Protein AF-A0A1B8QDQ0-F1 (afdb_monomer_lite)

Sequence (184 aa):
MGVWVCVVVALFVLGSIMALMPSARARQLDALRMTARRIGLQPKLVACPDWLVQQLNKQPNPPTDKMVAQYGCLIEGARLPACDFLAVDGRWQLAAHWQAFAQTEPSMTNKFLLNNALNGASIDLPTNIAQHALGLSVQANFIALYWRENLDASPATLETRTNDLIQLKTDLQRYADLLHNGAI

Foldseek 3Di:
DVVVVVVVVVVVVVVVVVVPDPDLLVVVVVLLCVLLVVLQKHKDWDFADPLLQVVLVVDPDRDPDRIWIKIKHFAPPFFFAWFKWFCDPQATATGPVLLVVLVVDVDPQSVCSHVQPRHGDGNPADPQFSVFWTMWTDHTRMIMTIGHPPDDSDPVCSVVSSVSSNRVNVVSNVVRVSRRVSND

Organism: NCBI:txid34059

Radius of gyration: 21.54 Å; chains: 1; bounding box: 43×34×76 Å

Structure (mmCIF, N/CA/C/O backbone):
data_AF-A0A1B8QDQ0-F1
#
_entry.id   AF-A0A1B8QDQ0-F1
#
loop_
_atom_site.group_PDB
_atom_site.id
_atom_site.type_symbol
_atom_site.label_atom_id
_atom_site.label_alt_id
_atom_site.label_comp_id
_atom_site.label_asym_id
_atom_site.label_entity_id
_atom_site.label_seq_id
_atom_site.pdbx_PDB_ins_code
_atom_site.Cartn_x
_atom_site.Cartn_y
_atom_site.Cartn_z
_atom_site.occupancy
_atom_site.B_iso_or_equiv
_atom_site.auth_seq_id
_atom_site.auth_comp_id
_atom_site.auth_asym_id
_atom_site.auth_atom_id
_atom_site.pdbx_PDB_model_num
ATOM 1 N N . MET A 1 1 ? 21.055 12.280 -54.924 1.00 73.50 1 MET A N 1
ATOM 2 C CA . MET A 1 1 ? 19.751 12.783 -54.434 1.00 73.50 1 MET A CA 1
ATOM 3 C C . MET A 1 1 ? 18.942 11.727 -53.679 1.00 73.50 1 MET A C 1
ATOM 5 O O . MET A 1 1 ? 18.574 12.004 -52.549 1.00 73.50 1 MET A O 1
ATOM 9 N N . GLY A 1 2 ? 18.726 10.514 -54.211 1.00 86.00 2 GLY A N 1
ATOM 10 C CA . GLY A 1 2 ? 17.928 9.476 -53.522 1.00 86.00 2 GLY A CA 1
ATOM 11 C C . GLY A 1 2 ? 18.468 8.999 -52.161 1.00 86.00 2 GLY A C 1
ATOM 12 O O . GLY A 1 2 ? 17.689 8.764 -51.247 1.00 86.00 2 GLY A O 1
ATOM 13 N N . VAL A 1 3 ? 19.793 8.938 -51.982 1.00 91.00 3 VAL A N 1
ATOM 14 C CA . VAL A 1 3 ? 20.414 8.506 -50.710 1.00 91.00 3 VAL A CA 1
ATOM 15 C C . VAL A 1 3 ? 20.044 9.428 -49.540 1.00 91.00 3 VAL A C 1
ATOM 17 O O . VAL A 1 3 ? 19.748 8.947 -48.453 1.00 91.00 3 VAL A O 1
ATOM 20 N N . TRP A 1 4 ? 19.981 10.742 -49.770 1.00 92.44 4 TRP A N 1
ATOM 21 C CA . TRP A 1 4 ? 19.599 11.712 -48.738 1.00 92.44 4 TRP A CA 1
ATOM 22 C C . TRP A 1 4 ? 18.142 11.556 -48.302 1.00 92.44 4 TRP A C 1
ATOM 24 O O . TRP A 1 4 ? 17.850 11.637 -47.112 1.00 92.44 4 TRP A O 1
ATOM 34 N N . VAL A 1 5 ? 17.244 11.258 -49.245 1.00 90.62 5 VAL A N 1
ATOM 35 C CA . VAL A 1 5 ? 15.835 10.975 -48.939 1.00 90.62 5 VAL A CA 1
ATOM 36 C C . VAL A 1 5 ? 15.724 9.723 -48.065 1.00 90.62 5 VAL A C 1
ATOM 38 O O . VAL A 1 5 ? 15.036 9.753 -47.048 1.00 90.62 5 VAL A O 1
ATOM 41 N N . CYS A 1 6 ? 16.464 8.655 -48.388 1.00 92.62 6 CYS A N 1
ATOM 42 C CA . CYS A 1 6 ? 16.483 7.439 -47.569 1.00 92.62 6 CYS A CA 1
ATOM 43 C C . CYS A 1 6 ? 17.003 7.686 -46.144 1.00 92.62 6 C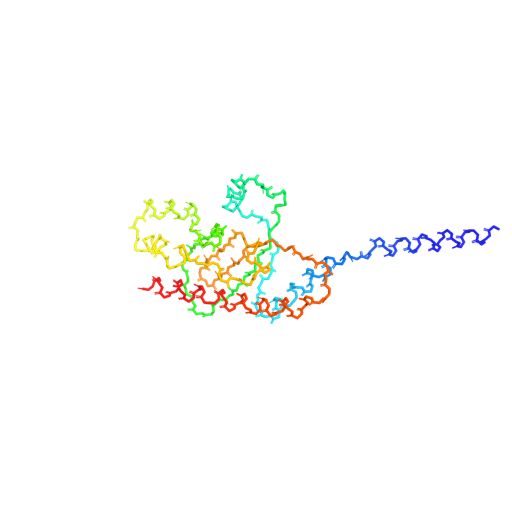YS A C 1
ATOM 45 O O . CYS A 1 6 ? 16.422 7.170 -45.192 1.00 92.62 6 CYS A O 1
ATOM 47 N N . VAL A 1 7 ? 18.060 8.490 -45.976 1.00 93.94 7 VAL A N 1
ATOM 48 C CA . VAL A 1 7 ? 18.620 8.817 -44.651 1.00 93.94 7 VAL A CA 1
ATOM 49 C C . VAL A 1 7 ? 17.620 9.602 -43.798 1.00 93.94 7 VAL A C 1
ATOM 51 O O . VAL A 1 7 ? 17.442 9.290 -42.621 1.00 93.94 7 VAL A O 1
ATOM 54 N N . VAL A 1 8 ? 16.923 10.579 -44.387 1.00 93.75 8 VAL A N 1
ATOM 55 C CA . VAL A 1 8 ? 15.907 11.375 -43.679 1.00 93.75 8 VAL A CA 1
ATOM 56 C C . VAL A 1 8 ? 14.731 10.505 -43.236 1.00 93.75 8 VAL A C 1
ATOM 58 O O . VAL A 1 8 ? 14.298 10.605 -42.090 1.00 93.75 8 VAL A O 1
ATOM 61 N N . VAL A 1 9 ? 14.247 9.607 -44.100 1.00 93.19 9 VAL A N 1
ATOM 62 C CA . VAL A 1 9 ? 13.162 8.678 -43.748 1.00 93.19 9 VAL A CA 1
ATOM 63 C C . VAL A 1 9 ? 13.602 7.710 -42.646 1.00 93.19 9 VAL A C 1
ATOM 65 O O . VAL A 1 9 ? 12.855 7.500 -41.693 1.00 93.19 9 VAL A O 1
ATOM 68 N N . ALA A 1 10 ? 14.820 7.167 -42.716 1.00 92.50 10 ALA A N 1
ATOM 69 C CA . ALA A 1 10 ? 15.343 6.271 -41.686 1.00 92.50 10 ALA A CA 1
ATOM 70 C C . ALA A 1 10 ? 15.456 6.962 -40.315 1.00 92.50 10 ALA A C 1
ATOM 72 O O . ALA A 1 10 ? 15.030 6.394 -39.310 1.00 92.50 10 ALA A O 1
ATOM 73 N N . LEU A 1 11 ? 15.959 8.203 -40.274 1.00 91.81 11 LEU A N 1
ATOM 74 C CA . LEU A 1 11 ? 16.018 9.009 -39.049 1.00 91.81 11 LEU A CA 1
ATOM 75 C C . LEU A 1 11 ? 14.625 9.340 -38.505 1.00 91.81 11 LEU A C 1
ATOM 77 O O . LEU A 1 11 ? 14.411 9.271 -37.297 1.00 91.81 11 LEU A O 1
ATOM 81 N N . PHE A 1 12 ? 13.670 9.654 -39.382 1.00 92.19 12 PHE A N 1
ATOM 82 C CA . PHE A 1 12 ? 12.295 9.943 -38.982 1.00 92.19 12 PHE A CA 1
ATOM 83 C C . PHE A 1 12 ? 11.605 8.716 -38.369 1.00 92.19 12 PHE A C 1
ATOM 85 O O . PHE A 1 12 ? 10.955 8.824 -37.327 1.00 92.19 12 PHE A O 1
ATOM 92 N N . VAL A 1 13 ? 11.788 7.533 -38.966 1.00 90.62 13 VAL A N 1
ATOM 93 C CA . VAL A 1 13 ? 11.237 6.273 -38.446 1.00 90.62 13 VAL A CA 1
ATOM 94 C C . VAL A 1 13 ? 11.891 5.896 -3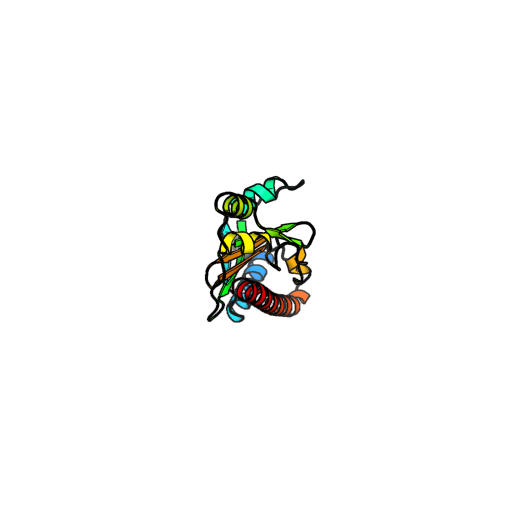7.115 1.00 90.62 13 VAL A C 1
ATOM 96 O O . VAL A 1 13 ? 11.177 5.579 -36.165 1.00 90.62 13 VAL A O 1
ATOM 99 N N . LEU A 1 14 ? 13.221 5.997 -36.996 1.00 87.50 14 LEU A N 1
ATOM 100 C CA . LEU A 1 14 ? 13.915 5.740 -35.726 1.00 87.50 14 LEU A CA 1
ATOM 101 C C . LEU A 1 14 ? 13.472 6.708 -34.620 1.00 87.50 14 LEU A C 1
ATOM 103 O O . LEU A 1 14 ? 13.198 6.275 -33.501 1.00 87.50 14 LEU A O 1
ATOM 107 N N . GLY A 1 15 ? 13.357 8.001 -34.937 1.00 85.38 15 GLY A N 1
ATOM 108 C CA . GLY A 1 15 ? 12.880 9.017 -33.998 1.00 85.38 15 GLY A CA 1
ATOM 109 C C . GLY A 1 15 ? 11.444 8.757 -33.539 1.00 85.38 15 GLY A C 1
ATOM 110 O O . GLY A 1 15 ? 11.148 8.846 -32.348 1.00 85.38 15 GLY A O 1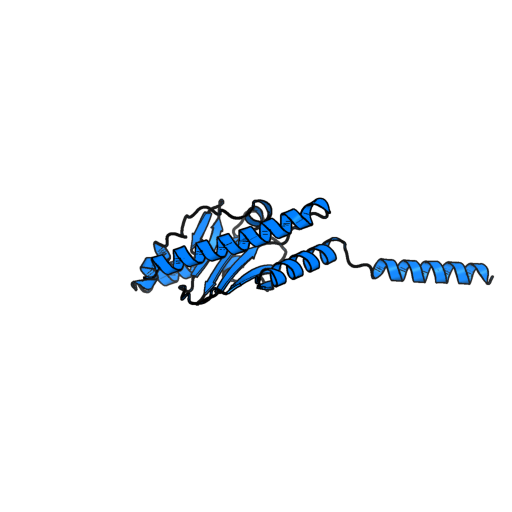
ATOM 111 N N . SER A 1 16 ? 10.574 8.342 -34.463 1.00 84.56 16 SER A N 1
ATOM 112 C CA . SER A 1 16 ? 9.180 7.999 -34.159 1.00 84.56 16 SER A CA 1
ATOM 113 C C . SER A 1 16 ? 9.072 6.775 -33.244 1.00 84.56 16 SER A C 1
ATOM 115 O O . SER A 1 16 ? 8.275 6.774 -32.310 1.00 84.56 16 SER A O 1
ATOM 117 N N . ILE A 1 17 ? 9.905 5.749 -33.456 1.00 83.62 17 ILE A N 1
ATOM 118 C CA . ILE A 1 17 ? 9.933 4.547 -32.605 1.00 83.62 17 ILE A CA 1
ATOM 119 C C . ILE A 1 17 ? 10.446 4.878 -31.196 1.00 83.62 17 ILE A C 1
ATOM 121 O O . ILE A 1 17 ? 9.878 4.396 -30.215 1.00 83.62 17 ILE A O 1
ATOM 125 N N . MET A 1 18 ? 11.478 5.720 -31.066 1.00 80.19 18 MET A N 1
ATOM 126 C CA . MET A 1 18 ? 11.975 6.143 -29.749 1.00 80.19 18 MET A CA 1
ATOM 127 C C . MET A 1 18 ? 10.950 6.973 -28.970 1.00 80.19 18 MET A C 1
ATOM 129 O O . MET A 1 18 ? 10.823 6.785 -27.762 1.00 80.19 18 MET A O 1
ATOM 133 N N . ALA A 1 19 ? 10.178 7.830 -29.643 1.00 74.50 19 ALA A N 1
ATOM 134 C CA . ALA A 1 19 ? 9.113 8.607 -29.006 1.00 74.50 19 ALA A CA 1
ATOM 135 C C . ALA A 1 19 ? 7.969 7.732 -28.458 1.00 74.50 19 ALA A C 1
ATOM 137 O O . ALA A 1 19 ? 7.296 8.112 -27.503 1.00 74.50 19 ALA A O 1
ATOM 138 N N . LEU A 1 20 ? 7.763 6.549 -29.040 1.00 73.81 20 LEU A N 1
ATOM 139 C CA . LEU A 1 20 ? 6.744 5.589 -28.614 1.00 73.81 20 LEU A CA 1
ATOM 140 C C . LEU A 1 20 ? 7.203 4.691 -27.460 1.00 73.81 20 LEU A C 1
ATOM 142 O O . LEU A 1 20 ? 6.375 3.979 -26.889 1.00 73.81 20 LEU A O 1
ATOM 146 N N . MET A 1 21 ? 8.498 4.668 -27.120 1.00 71.25 21 MET A N 1
ATOM 147 C CA . MET A 1 21 ? 8.995 3.758 -26.095 1.00 71.25 21 MET A CA 1
ATOM 148 C C . MET A 1 21 ? 8.479 4.211 -24.721 1.00 71.25 21 MET A C 1
ATOM 150 O O . MET A 1 21 ? 8.843 5.293 -24.256 1.00 71.25 21 MET A O 1
ATOM 154 N N . PRO A 1 22 ? 7.636 3.410 -24.039 1.00 66.44 22 PRO A N 1
ATOM 155 C CA . PRO A 1 22 ? 7.139 3.790 -22.729 1.00 66.44 22 PRO A CA 1
ATOM 156 C C . PRO A 1 22 ? 8.318 3.894 -21.765 1.00 66.44 22 PRO A C 1
ATOM 158 O O . PRO A 1 22 ? 9.232 3.060 -21.785 1.00 66.44 22 PRO A O 1
ATOM 161 N N . SER A 1 23 ? 8.292 4.930 -20.928 1.00 74.69 23 SER A N 1
ATOM 162 C CA . SER A 1 23 ? 9.351 5.190 -19.959 1.00 74.69 23 SER A CA 1
ATOM 163 C C . SER A 1 23 ? 9.599 3.956 -19.084 1.00 74.69 23 SER A C 1
ATOM 165 O O . SER A 1 23 ? 8.676 3.205 -18.750 1.00 74.69 23 SER A O 1
ATOM 167 N N . ALA A 1 24 ? 10.855 3.736 -18.685 1.00 71.81 24 ALA A N 1
ATOM 168 C CA . ALA A 1 24 ? 11.218 2.606 -17.827 1.00 71.81 24 ALA A CA 1
ATOM 169 C C . ALA A 1 24 ? 10.369 2.568 -16.539 1.00 71.81 24 ALA A C 1
ATOM 171 O O . ALA A 1 24 ? 9.961 1.496 -16.095 1.00 71.81 24 ALA A O 1
ATOM 172 N N . ARG A 1 25 ? 10.018 3.744 -16.000 1.00 72.81 25 ARG A N 1
ATOM 173 C CA . ARG A 1 25 ? 9.126 3.901 -14.844 1.00 72.81 25 ARG A CA 1
ATOM 174 C C . ARG A 1 25 ? 7.711 3.387 -15.113 1.00 72.81 25 ARG A C 1
ATOM 176 O O . ARG A 1 25 ? 7.174 2.672 -14.275 1.00 72.81 25 ARG A O 1
ATOM 183 N N . ALA A 1 26 ? 7.117 3.711 -16.265 1.00 75.88 26 ALA A N 1
ATOM 184 C CA . ALA A 1 26 ? 5.773 3.247 -16.615 1.00 75.88 26 ALA A CA 1
ATOM 185 C C . ALA A 1 26 ? 5.713 1.714 -16.696 1.00 75.88 26 ALA A C 1
ATOM 187 O O . ALA A 1 26 ? 4.843 1.099 -16.089 1.00 75.88 26 ALA A O 1
ATOM 188 N N . ARG A 1 27 ? 6.714 1.085 -17.329 1.00 79.56 27 ARG A N 1
ATOM 189 C CA . ARG A 1 27 ? 6.818 -0.384 -17.379 1.00 79.56 27 ARG A CA 1
ATOM 190 C C . ARG A 1 27 ? 6.931 -1.016 -15.990 1.00 79.56 27 ARG A C 1
ATOM 192 O O . ARG A 1 27 ? 6.348 -2.068 -15.748 1.00 79.56 27 ARG A O 1
ATOM 199 N N . GLN A 1 28 ? 7.681 -0.392 -15.082 1.00 77.31 28 GLN A N 1
ATOM 200 C CA . GLN A 1 28 ? 7.841 -0.893 -13.715 1.00 77.31 28 GLN A CA 1
ATOM 201 C C . GLN A 1 28 ? 6.575 -0.727 -12.870 1.00 77.31 28 GLN A C 1
ATOM 203 O O . GLN A 1 28 ? 6.251 -1.631 -12.103 1.00 77.31 28 GLN A O 1
ATOM 208 N N . LEU A 1 29 ? 5.850 0.385 -13.026 1.00 79.25 29 LEU A N 1
ATOM 209 C CA . LEU A 1 29 ? 4.540 0.592 -12.400 1.00 79.25 29 LEU A CA 1
ATOM 210 C C . LEU A 1 29 ? 3.541 -0.465 -12.864 1.00 79.25 29 LEU A C 1
ATOM 212 O O . LEU A 1 29 ? 2.860 -1.080 -12.047 1.00 79.25 29 LEU A O 1
ATOM 216 N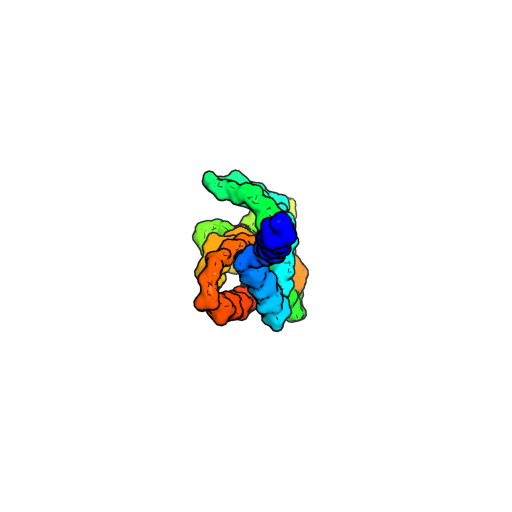 N . ASP A 1 30 ? 3.484 -0.709 -14.171 1.00 82.25 30 ASP A N 1
ATOM 217 C CA . ASP A 1 30 ? 2.590 -1.717 -14.731 1.00 82.25 30 ASP A CA 1
ATOM 218 C C . ASP A 1 30 ? 2.947 -3.116 -14.227 1.00 82.25 30 ASP A C 1
ATOM 220 O O . ASP A 1 30 ? 2.057 -3.865 -13.824 1.00 82.25 30 ASP A O 1
ATOM 224 N N . ALA A 1 31 ? 4.240 -3.449 -14.151 1.00 82.25 31 ALA A N 1
ATOM 225 C CA . ALA A 1 31 ? 4.695 -4.702 -13.559 1.00 82.25 31 ALA A CA 1
ATOM 226 C C . ALA A 1 31 ? 4.258 -4.824 -12.090 1.00 82.25 31 ALA A C 1
ATOM 228 O O . ALA A 1 31 ? 3.614 -5.808 -11.744 1.00 82.25 31 ALA A O 1
ATOM 229 N N . LEU A 1 32 ? 4.520 -3.811 -11.253 1.00 82.06 32 LEU A N 1
ATOM 230 C CA . LEU A 1 32 ? 4.138 -3.785 -9.834 1.00 82.06 32 LEU A CA 1
ATOM 231 C C . LEU A 1 32 ? 2.632 -4.018 -9.647 1.00 82.06 32 LEU A C 1
ATOM 233 O O . LEU A 1 32 ? 2.218 -4.865 -8.855 1.00 82.06 32 LEU A O 1
ATOM 237 N N . ARG A 1 33 ? 1.807 -3.308 -10.422 1.00 85.56 33 ARG A N 1
ATOM 238 C CA . ARG A 1 33 ? 0.344 -3.419 -10.368 1.00 85.56 33 ARG A CA 1
ATOM 239 C C . ARG A 1 33 ? -0.136 -4.791 -10.836 1.00 85.56 33 ARG A C 1
ATOM 241 O O . ARG A 1 33 ? -1.068 -5.347 -10.259 1.00 85.56 33 ARG A O 1
ATOM 248 N N . MET A 1 34 ? 0.502 -5.371 -11.850 1.00 86.38 34 MET A N 1
ATOM 249 C CA . MET A 1 34 ? 0.199 -6.733 -12.294 1.00 86.38 34 MET A CA 1
ATOM 250 C C . MET A 1 34 ? 0.566 -7.771 -11.228 1.00 86.38 34 MET A C 1
ATOM 252 O O . MET A 1 34 ? -0.221 -8.686 -10.984 1.00 86.38 34 MET A O 1
ATOM 256 N N . THR A 1 35 ? 1.705 -7.617 -10.549 1.00 84.56 35 THR A N 1
ATOM 257 C CA . THR A 1 35 ? 2.102 -8.499 -9.443 1.00 84.56 35 THR A CA 1
ATOM 258 C C . THR A 1 35 ? 1.146 -8.369 -8.260 1.00 84.56 35 THR A C 1
ATOM 260 O O . THR A 1 35 ? 0.682 -9.378 -7.737 1.00 84.56 35 THR A O 1
ATOM 263 N N . ALA A 1 36 ? 0.761 -7.144 -7.895 1.00 85.69 36 ALA A N 1
ATOM 264 C CA . ALA A 1 36 ? -0.209 -6.890 -6.833 1.00 85.69 36 ALA A CA 1
ATOM 265 C C . ALA A 1 36 ? -1.559 -7.571 -7.120 1.00 85.69 36 ALA A C 1
ATOM 267 O O . ALA A 1 36 ? -2.086 -8.274 -6.258 1.00 85.69 36 ALA A O 1
ATOM 268 N N . ARG A 1 37 ? -2.061 -7.475 -8.362 1.00 87.38 37 ARG A N 1
ATOM 269 C CA . ARG A 1 37 ? -3.278 -8.187 -8.796 1.00 87.38 37 ARG A CA 1
ATOM 270 C C . ARG A 1 37 ? -3.157 -9.701 -8.659 1.00 87.38 37 ARG A C 1
ATOM 272 O O . ARG A 1 37 ? -4.105 -10.337 -8.212 1.00 87.38 37 ARG A O 1
ATOM 279 N N . ARG A 1 38 ? -2.000 -10.280 -8.998 1.00 86.44 38 ARG A N 1
ATOM 280 C CA . ARG A 1 38 ? -1.750 -11.727 -8.839 1.00 86.44 38 ARG A CA 1
ATOM 281 C C . ARG A 1 38 ? -1.780 -12.174 -7.377 1.00 86.44 38 ARG A C 1
ATOM 283 O O . ARG A 1 38 ? -2.195 -13.290 -7.101 1.00 86.44 38 ARG A O 1
ATOM 290 N N . ILE A 1 39 ? -1.372 -11.305 -6.454 1.00 85.31 39 ILE A N 1
ATOM 291 C CA . ILE A 1 39 ? -1.361 -11.570 -5.006 1.00 85.31 39 ILE A CA 1
ATOM 292 C C . ILE A 1 39 ? -2.759 -11.350 -4.378 1.00 85.31 39 ILE A C 1
ATOM 294 O O . ILE A 1 39 ? -3.002 -11.720 -3.226 1.00 85.31 39 ILE A O 1
ATOM 298 N N . GLY A 1 40 ? -3.716 -10.802 -5.136 1.00 83.12 40 GLY A N 1
ATOM 299 C CA . GLY A 1 40 ? -5.078 -10.503 -4.681 1.00 83.12 40 GLY A CA 1
ATOM 300 C C . GLY A 1 40 ? -5.247 -9.094 -4.104 1.00 83.12 40 GLY A C 1
ATOM 301 O O . GLY A 1 40 ? -6.287 -8.794 -3.525 1.00 83.12 40 GLY A O 1
ATOM 302 N N . LEU A 1 41 ? -4.245 -8.226 -4.270 1.00 88.44 41 LEU A N 1
ATOM 303 C CA . LEU A 1 41 ? -4.378 -6.796 -4.011 1.00 88.44 41 LEU A CA 1
ATOM 304 C C . LEU A 1 41 ? -5.041 -6.117 -5.217 1.00 88.44 41 LEU A C 1
ATOM 306 O O . LEU A 1 41 ? -4.822 -6.491 -6.369 1.00 88.44 41 LEU A O 1
ATOM 310 N N . GLN A 1 42 ? -5.830 -5.082 -4.960 1.00 89.12 42 GLN A N 1
ATOM 311 C CA . GLN A 1 42 ? -6.516 -4.282 -5.969 1.00 89.12 42 GLN A CA 1
ATOM 312 C C . GLN A 1 42 ? -5.816 -2.923 -6.104 1.00 89.12 42 GLN A C 1
ATOM 314 O O . GLN A 1 42 ? -6.192 -1.976 -5.410 1.00 89.12 42 GLN A O 1
ATOM 319 N N . PRO A 1 43 ? -4.781 -2.807 -6.960 1.00 87.69 43 PRO A N 1
ATOM 320 C CA . PRO A 1 43 ? -4.124 -1.536 -7.209 1.00 87.69 43 PRO A CA 1
ATOM 321 C C . PRO A 1 43 ? -4.994 -0.651 -8.106 1.00 87.69 43 PRO A C 1
ATOM 323 O O . PRO A 1 43 ? -5.389 -1.047 -9.211 1.00 87.69 43 PRO A O 1
ATOM 326 N N . LYS A 1 44 ? -5.247 0.573 -7.655 1.00 86.81 44 LYS A N 1
ATOM 327 C CA . LYS A 1 44 ? -5.981 1.605 -8.383 1.00 86.81 44 LYS A CA 1
ATOM 328 C C . LYS A 1 44 ? -5.270 2.940 -8.220 1.00 86.81 44 LYS A C 1
ATOM 330 O O . LYS A 1 44 ? -4.916 3.324 -7.116 1.00 86.81 44 LYS A O 1
ATOM 335 N N . LEU A 1 45 ? -5.068 3.664 -9.314 1.00 85.81 45 LEU A N 1
ATOM 336 C CA . LEU A 1 45 ? -4.603 5.045 -9.239 1.00 85.81 45 LEU A CA 1
ATOM 337 C C . LEU A 1 45 ? -5.835 5.942 -9.119 1.00 85.81 45 LEU A C 1
ATOM 339 O O . LEU A 1 45 ? -6.687 5.937 -10.009 1.00 85.81 45 LEU A O 1
ATOM 343 N N . VAL A 1 46 ? -5.959 6.658 -8.006 1.00 85.81 46 VAL A N 1
ATOM 344 C CA . VAL A 1 46 ? -7.118 7.504 -7.707 1.00 85.81 46 VAL A CA 1
ATOM 345 C C . VAL A 1 46 ? -6.685 8.936 -7.441 1.00 85.81 46 VAL A C 1
ATOM 347 O O . VAL A 1 46 ? -5.539 9.203 -7.074 1.00 85.81 46 VAL A O 1
ATOM 350 N N . ALA A 1 47 ? -7.611 9.872 -7.642 1.00 85.00 47 ALA A N 1
ATOM 351 C CA . ALA A 1 47 ? -7.431 11.219 -7.126 1.00 85.00 47 ALA A CA 1
ATOM 352 C C . ALA A 1 47 ? -7.312 11.148 -5.598 1.00 85.00 47 ALA A C 1
ATOM 354 O O . ALA A 1 47 ? -8.013 10.366 -4.952 1.00 85.00 47 ALA A O 1
ATOM 355 N N . CYS A 1 48 ? -6.404 11.944 -5.043 1.00 83.00 48 CYS A N 1
ATOM 356 C CA . CYS A 1 48 ? -6.208 12.046 -3.610 1.00 83.00 48 CYS A CA 1
ATOM 357 C C . CYS A 1 48 ? -7.543 12.425 -2.942 1.00 83.00 48 CYS A C 1
ATOM 359 O O . CYS A 1 48 ? -8.117 13.451 -3.315 1.00 83.00 48 CYS A O 1
ATOM 361 N N . PRO A 1 49 ? -8.066 11.609 -2.011 1.00 82.81 49 PRO A N 1
ATOM 362 C CA . PRO A 1 49 ? -9.350 11.888 -1.386 1.00 82.81 49 PRO A CA 1
ATOM 363 C C . PRO A 1 49 ? -9.265 13.149 -0.517 1.00 82.81 49 PRO A C 1
ATOM 365 O O . PRO A 1 49 ? -8.230 13.422 0.094 1.00 82.81 49 PRO A O 1
ATOM 368 N N . ASP A 1 50 ? -10.363 13.902 -0.423 1.00 81.62 50 ASP A N 1
ATOM 369 C CA . ASP A 1 50 ? -10.380 15.232 0.209 1.00 81.62 50 ASP A CA 1
ATOM 370 C C . ASP A 1 50 ? -9.874 15.226 1.662 1.00 81.62 50 ASP A C 1
ATOM 372 O O . ASP A 1 50 ? -9.159 16.140 2.082 1.00 81.62 50 ASP A O 1
ATOM 376 N N . TRP A 1 51 ? -10.174 14.167 2.422 1.00 81.56 51 TRP A N 1
ATOM 377 C CA . TRP A 1 51 ? -9.713 14.011 3.807 1.00 81.56 51 TRP A CA 1
ATOM 378 C C . TRP A 1 51 ? -8.189 13.872 3.928 1.00 81.56 51 TRP A C 1
ATOM 380 O O . TRP A 1 51 ? -7.617 14.258 4.948 1.00 81.56 51 TRP A O 1
ATOM 390 N N . LEU A 1 52 ? -7.533 13.348 2.890 1.00 83.38 52 LEU A N 1
ATOM 391 C CA . LEU A 1 52 ? -6.088 13.157 2.829 1.00 83.38 52 LEU A CA 1
ATOM 392 C C . LEU A 1 52 ? -5.402 14.406 2.253 1.00 83.38 52 LEU A C 1
ATOM 394 O O . LEU A 1 52 ? -4.365 14.824 2.767 1.00 83.38 52 LEU A O 1
ATOM 398 N N . VAL A 1 53 ? -6.027 15.080 1.278 1.00 81.12 53 VAL A N 1
ATOM 399 C CA . VAL A 1 53 ? -5.565 16.371 0.725 1.00 81.12 53 VAL A CA 1
ATOM 400 C C . VAL A 1 53 ? -5.413 17.427 1.818 1.00 81.12 53 VAL A C 1
ATOM 402 O O . VAL A 1 53 ? -4.389 18.105 1.888 1.00 81.12 53 VAL A O 1
ATOM 405 N N . GLN A 1 54 ? -6.404 17.557 2.704 1.00 74.06 54 GLN A N 1
ATOM 406 C CA . GLN A 1 54 ? -6.360 18.543 3.790 1.00 74.06 54 GLN A CA 1
ATOM 407 C C . GLN A 1 54 ? -5.184 18.331 4.750 1.00 74.06 54 GLN A C 1
ATOM 409 O O . GLN A 1 54 ? -4.720 19.290 5.362 1.00 74.06 54 GLN A O 1
ATOM 414 N N . GLN A 1 55 ? -4.710 17.095 4.897 1.00 71.88 55 GLN A N 1
ATOM 415 C CA . GLN A 1 55 ? -3.609 16.746 5.795 1.00 71.88 55 GLN A CA 1
ATOM 416 C C . GLN A 1 55 ? -2.259 16.868 5.093 1.00 71.88 55 GLN A C 1
ATOM 418 O O . GLN A 1 55 ? -1.332 17.446 5.651 1.00 71.88 55 GLN A O 1
ATOM 423 N N . LEU A 1 56 ? -2.177 16.435 3.834 1.00 74.00 56 LEU A N 1
ATOM 424 C CA . LEU A 1 56 ? -1.017 16.672 2.973 1.00 74.00 56 LEU A CA 1
ATOM 425 C C . LEU A 1 56 ? -0.696 18.164 2.832 1.00 74.00 56 LEU A C 1
ATOM 427 O O . LEU A 1 56 ? 0.465 18.551 2.887 1.00 74.00 56 LEU A O 1
ATOM 431 N N . ASN A 1 57 ? -1.717 19.014 2.710 1.00 74.81 57 ASN A N 1
ATOM 432 C CA . ASN A 1 57 ? -1.536 20.464 2.618 1.00 74.81 57 ASN A CA 1
ATOM 433 C C . ASN A 1 57 ? -0.996 21.099 3.910 1.00 74.81 57 ASN A C 1
ATOM 435 O O . ASN A 1 57 ? -0.479 22.211 3.863 1.00 74.81 57 ASN A O 1
ATOM 439 N N . LYS A 1 58 ? -1.122 20.420 5.058 1.00 69.25 58 LYS A N 1
ATOM 440 C CA . LYS A 1 58 ? -0.551 20.870 6.338 1.00 69.25 58 LYS A CA 1
ATOM 441 C C . LYS A 1 58 ? 0.911 20.458 6.505 1.00 69.25 58 LYS A C 1
ATOM 443 O O . LYS A 1 58 ? 1.569 20.953 7.416 1.00 69.25 58 LYS A O 1
ATOM 448 N N . GLN A 1 59 ? 1.419 19.552 5.667 1.00 66.12 59 GLN A N 1
ATOM 449 C CA . GLN A 1 59 ? 2.821 19.160 5.711 1.00 66.12 59 GLN A CA 1
ATOM 450 C C . GLN A 1 59 ? 3.713 20.290 5.172 1.00 66.12 59 GLN A C 1
ATOM 452 O O . GLN A 1 59 ? 3.311 21.010 4.257 1.00 66.12 59 GLN A O 1
ATOM 457 N N . PRO A 1 60 ? 4.945 20.438 5.695 1.00 54.41 60 PRO A N 1
ATOM 458 C CA . PRO A 1 60 ? 5.858 21.519 5.313 1.00 54.41 60 PRO A CA 1
ATOM 459 C C . PRO A 1 60 ? 6.268 21.501 3.832 1.00 54.41 60 PRO A C 1
ATOM 461 O O . PRO A 1 60 ? 6.743 22.511 3.322 1.00 54.41 60 PRO A O 1
ATOM 464 N N . ASN A 1 61 ? 6.079 20.379 3.130 1.00 58.69 61 ASN A N 1
ATOM 465 C CA . ASN A 1 61 ? 6.289 20.274 1.690 1.00 58.69 61 ASN A CA 1
ATOM 466 C C . ASN A 1 61 ? 5.109 19.526 1.043 1.00 58.69 61 ASN A C 1
ATOM 468 O O . ASN A 1 61 ? 5.168 18.299 0.902 1.00 58.69 61 ASN A O 1
ATOM 472 N N . PRO A 1 62 ? 4.010 20.231 0.709 1.00 63.50 62 PRO A N 1
ATOM 473 C CA . PRO A 1 62 ? 2.824 19.590 0.174 1.00 63.50 62 PRO A CA 1
ATOM 474 C C . PRO A 1 62 ? 3.121 19.036 -1.226 1.00 63.50 62 PRO A C 1
ATOM 476 O O . PRO A 1 62 ? 3.637 19.752 -2.091 1.00 63.50 62 PRO A O 1
ATOM 479 N N . PRO A 1 63 ? 2.806 17.761 -1.488 1.00 63.94 63 PRO A N 1
ATOM 480 C CA . PRO A 1 63 ? 3.015 17.182 -2.800 1.00 63.94 63 PRO A CA 1
ATOM 481 C C . PRO A 1 63 ? 2.125 17.865 -3.845 1.00 63.94 63 PRO A C 1
ATOM 483 O O . PRO A 1 63 ? 0.915 17.979 -3.682 1.00 63.94 63 PRO A O 1
ATOM 486 N N . THR A 1 64 ? 2.728 18.283 -4.956 1.00 60.69 64 THR A N 1
ATOM 487 C CA . THR A 1 64 ? 2.035 18.906 -6.098 1.00 60.69 64 THR A CA 1
ATOM 488 C C . THR A 1 64 ? 1.218 17.916 -6.929 1.00 60.69 64 THR A C 1
ATOM 490 O O . THR A 1 64 ? 0.324 18.327 -7.669 1.00 60.69 64 THR A O 1
ATOM 493 N N . ASP A 1 65 ? 1.507 16.619 -6.812 1.00 66.38 65 ASP A N 1
ATOM 494 C CA . ASP A 1 65 ? 0.796 15.570 -7.536 1.00 66.38 65 ASP A CA 1
ATOM 495 C C . ASP A 1 65 ? -0.476 15.159 -6.787 1.00 66.38 65 ASP A C 1
ATOM 497 O O . ASP A 1 65 ? -0.425 14.715 -5.638 1.00 66.38 65 ASP A O 1
ATOM 501 N N . LYS A 1 66 ? -1.618 15.310 -7.460 1.00 72.06 66 LYS A N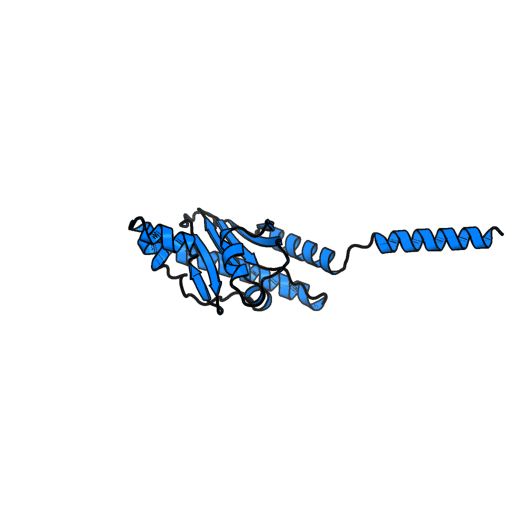 1
ATOM 502 C CA . LYS A 1 66 ? -2.945 15.004 -6.915 1.00 72.06 66 LYS A CA 1
ATOM 503 C C . LYS A 1 66 ? -3.329 13.534 -7.085 1.00 72.06 66 LYS A C 1
ATOM 505 O O . LYS A 1 66 ? -4.410 13.155 -6.637 1.00 72.06 66 LYS A O 1
ATOM 510 N N . MET A 1 67 ? -2.501 12.714 -7.736 1.00 83.00 67 MET A N 1
ATOM 511 C CA . MET A 1 67 ? -2.763 11.285 -7.903 1.00 83.00 67 MET A CA 1
ATOM 512 C C . MET A 1 67 ? -2.050 10.463 -6.828 1.00 83.00 67 MET A C 1
ATOM 514 O O . MET A 1 67 ? -0.869 10.657 -6.544 1.00 83.00 67 MET A O 1
ATOM 518 N N . VAL A 1 68 ? -2.777 9.517 -6.236 1.00 86.00 68 VAL A N 1
ATOM 519 C CA . VAL A 1 68 ? -2.269 8.612 -5.202 1.00 86.00 68 VAL A CA 1
ATOM 520 C C . VAL A 1 68 ? -2.624 7.181 -5.575 1.00 86.00 68 VAL A C 1
ATOM 522 O O . VAL A 1 68 ? -3.695 6.908 -6.125 1.00 86.00 68 VAL A O 1
ATOM 525 N N . ALA A 1 69 ? -1.709 6.255 -5.304 1.00 88.44 69 ALA A N 1
ATOM 526 C CA . ALA A 1 69 ? -1.963 4.851 -5.541 1.00 88.44 69 ALA A CA 1
ATOM 527 C C . ALA A 1 69 ? -2.687 4.246 -4.337 1.00 88.44 69 ALA A C 1
ATOM 529 O O . ALA A 1 69 ? -2.272 4.397 -3.190 1.00 88.44 69 ALA A O 1
ATOM 530 N N . GLN A 1 70 ? -3.780 3.557 -4.622 1.00 90.38 70 GLN A N 1
ATOM 531 C CA . GLN A 1 70 ? -4.609 2.839 -3.675 1.00 90.38 70 GLN A CA 1
ATOM 532 C C . GLN A 1 70 ? -4.371 1.344 -3.862 1.00 90.38 70 GLN A C 1
ATOM 534 O O . GLN A 1 70 ? -4.544 0.827 -4.963 1.00 90.38 70 GLN A O 1
ATOM 539 N N . TYR A 1 71 ? -3.985 0.651 -2.798 1.00 89.69 71 TYR A N 1
ATOM 540 C CA . TYR A 1 71 ? -3.794 -0.795 -2.788 1.00 89.69 71 TYR A CA 1
ATOM 541 C C . TYR A 1 71 ? -4.795 -1.401 -1.817 1.00 89.69 71 TYR A C 1
ATOM 543 O O . TYR A 1 71 ? -4.631 -1.313 -0.602 1.00 89.69 71 TYR A O 1
ATOM 551 N N . GLY A 1 72 ? -5.867 -1.958 -2.377 1.00 88.25 72 GLY A N 1
ATOM 552 C CA . GLY A 1 72 ? -6.956 -2.561 -1.621 1.00 88.25 72 GLY A CA 1
ATOM 553 C C . GLY A 1 72 ? -6.775 -4.051 -1.371 1.00 88.25 72 GLY A C 1
ATOM 554 O O . GLY A 1 72 ? -6.337 -4.769 -2.266 1.00 88.25 72 GLY A O 1
ATOM 555 N N . CYS A 1 73 ? -7.185 -4.536 -0.207 1.00 89.06 73 CYS A N 1
ATOM 556 C CA . CYS A 1 73 ? -7.370 -5.952 0.080 1.00 89.06 73 CYS A CA 1
ATOM 557 C C . CYS A 1 73 ? -8.818 -6.189 0.517 1.00 89.06 73 CYS A C 1
ATOM 559 O O . CYS A 1 73 ? -9.336 -5.493 1.393 1.00 89.06 73 CYS A O 1
ATOM 561 N N . LEU A 1 74 ? -9.465 -7.176 -0.101 1.00 88.00 74 LEU A N 1
ATOM 562 C CA . LEU A 1 74 ? -10.764 -7.673 0.341 1.00 88.00 74 LEU A CA 1
ATOM 563 C C . LEU A 1 74 ? -10.535 -8.743 1.407 1.00 88.00 74 LEU A C 1
ATOM 565 O O . LEU A 1 74 ? -9.676 -9.608 1.232 1.00 88.00 74 LEU A O 1
ATOM 569 N N . ILE A 1 75 ? -11.290 -8.679 2.496 1.00 86.00 75 ILE A N 1
ATOM 570 C CA . ILE A 1 75 ? -11.161 -9.601 3.620 1.00 86.00 75 ILE A CA 1
ATOM 571 C C . ILE A 1 75 ? -12.451 -10.390 3.732 1.00 86.00 75 ILE A C 1
ATOM 573 O O . ILE A 1 75 ? -13.530 -9.844 3.963 1.00 86.00 75 ILE A O 1
ATOM 577 N N . GLU A 1 76 ? -12.341 -11.690 3.493 1.00 80.25 76 GLU A N 1
ATOM 578 C CA . GLU A 1 76 ? -13.484 -12.591 3.485 1.00 80.25 76 GLU A CA 1
ATOM 579 C C . GLU A 1 76 ? -13.995 -12.800 4.914 1.00 80.25 76 GLU A C 1
ATOM 581 O O . GLU A 1 76 ? -13.236 -13.129 5.819 1.00 80.25 76 GLU A O 1
ATOM 586 N N . GLY A 1 77 ? -15.294 -12.578 5.128 1.00 75.06 77 GLY A N 1
ATOM 587 C CA . GLY A 1 77 ? -15.953 -12.825 6.415 1.00 75.06 77 GLY A CA 1
ATOM 588 C C . GLY A 1 77 ? -15.807 -11.726 7.474 1.00 75.06 77 GLY A C 1
ATOM 589 O O . GLY A 1 77 ? -16.514 -11.782 8.477 1.00 75.06 77 GLY A O 1
ATOM 590 N N . ALA A 1 78 ? -14.980 -10.699 7.258 1.00 75.69 78 ALA A N 1
ATOM 591 C CA . ALA A 1 78 ? -14.829 -9.604 8.215 1.00 75.69 78 ALA A CA 1
ATOM 592 C C . ALA A 1 78 ? -15.859 -8.483 7.986 1.00 75.69 78 ALA A C 1
ATOM 594 O O . ALA A 1 78 ? -16.069 -8.020 6.863 1.00 75.69 78 ALA A O 1
ATOM 595 N N . ARG A 1 79 ? -16.470 -8.001 9.078 1.00 77.50 79 ARG A N 1
ATOM 596 C CA . ARG A 1 79 ? -17.121 -6.683 9.139 1.00 77.50 79 ARG A CA 1
ATOM 597 C C . ARG A 1 79 ? -16.244 -5.754 9.966 1.00 77.50 79 ARG A C 1
ATOM 599 O O . ARG A 1 79 ? -16.142 -5.896 11.180 1.00 77.50 79 ARG A O 1
ATOM 606 N N . LEU A 1 80 ? -15.613 -4.828 9.270 1.00 80.94 80 LEU A N 1
ATOM 607 C CA . LEU A 1 80 ? -14.764 -3.769 9.768 1.00 80.94 80 LEU A CA 1
ATOM 608 C C . LEU A 1 80 ? -15.579 -2.473 9.868 1.00 80.94 80 LEU A C 1
ATOM 610 O O . LEU A 1 80 ? -16.404 -2.184 8.988 1.00 80.94 80 LEU A O 1
ATOM 614 N N . PRO A 1 81 ? -15.348 -1.674 10.919 1.00 80.06 81 PRO A N 1
ATOM 615 C CA . PRO A 1 81 ? -15.940 -0.353 11.013 1.00 80.06 81 PRO A CA 1
ATOM 616 C C . PRO A 1 81 ? -15.375 0.561 9.927 1.00 80.06 81 PRO A C 1
ATOM 618 O O . PRO A 1 81 ? -14.233 0.408 9.496 1.00 80.06 81 PRO A O 1
ATOM 621 N N . ALA A 1 82 ? -16.193 1.512 9.481 1.00 83.38 82 ALA A N 1
ATOM 622 C CA . ALA A 1 82 ? -15.732 2.547 8.573 1.00 83.38 82 ALA A CA 1
ATOM 623 C C . ALA A 1 82 ? -14.817 3.511 9.340 1.00 83.38 82 ALA A C 1
ATOM 625 O O . ALA A 1 82 ? -15.254 4.124 10.314 1.00 83.38 82 ALA A O 1
ATOM 626 N N . CYS A 1 83 ? -13.553 3.599 8.938 1.00 85.25 83 CYS A N 1
ATOM 627 C CA . CYS A 1 83 ? -12.592 4.531 9.510 1.00 85.25 83 CYS A CA 1
ATOM 628 C C . CYS A 1 83 ? -11.404 4.774 8.583 1.00 85.25 83 CYS A C 1
ATOM 630 O O . CYS A 1 83 ? -10.965 3.893 7.847 1.00 85.25 83 CYS A O 1
ATOM 632 N N . ASP A 1 84 ? -10.856 5.982 8.667 1.00 89.19 84 ASP A N 1
ATOM 633 C CA . ASP A 1 84 ? -9.664 6.384 7.930 1.00 89.19 84 ASP A CA 1
ATOM 634 C C . ASP A 1 84 ? -8.552 6.770 8.904 1.00 89.19 84 ASP A C 1
ATOM 636 O O . ASP A 1 84 ? -8.784 7.468 9.893 1.00 89.19 84 ASP A O 1
ATOM 640 N N . PHE A 1 85 ? -7.335 6.338 8.600 1.00 88.00 85 PHE A N 1
ATOM 641 C CA . PHE A 1 85 ? -6.115 6.602 9.344 1.00 88.00 85 PHE A CA 1
ATOM 642 C C . PHE A 1 85 ? -5.099 7.332 8.465 1.00 88.00 85 PHE A C 1
ATOM 644 O O . PHE A 1 85 ? -5.012 7.128 7.255 1.00 88.00 85 PHE A O 1
ATOM 651 N N . LEU A 1 86 ? -4.298 8.180 9.090 1.00 87.44 86 LEU A N 1
ATOM 652 C CA . LEU A 1 86 ? -3.212 8.941 8.493 1.00 87.44 86 LEU A CA 1
ATOM 653 C C . LEU A 1 86 ? -1.884 8.386 8.992 1.00 87.44 86 LEU A C 1
ATOM 655 O O . LEU A 1 86 ? -1.766 8.020 10.161 1.00 87.44 86 LEU A O 1
ATOM 659 N N . ALA A 1 87 ? -0.889 8.360 8.112 1.00 87.56 87 ALA A N 1
ATOM 660 C CA . ALA A 1 87 ? 0.481 8.062 8.495 1.00 87.56 87 ALA A CA 1
ATOM 661 C C . ALA A 1 87 ? 1.160 9.356 8.972 1.00 87.56 87 ALA A C 1
ATOM 663 O O . ALA A 1 87 ? 1.449 10.244 8.170 1.00 87.56 87 ALA A O 1
ATOM 664 N N . VAL A 1 88 ? 1.394 9.480 10.280 1.00 82.62 88 VAL A N 1
ATOM 665 C CA . VAL A 1 88 ? 2.046 10.648 10.895 1.00 82.62 88 VAL A CA 1
ATOM 666 C C . VAL A 1 88 ? 3.158 10.155 11.812 1.00 82.62 88 VAL A C 1
ATOM 668 O O . VAL A 1 88 ? 2.909 9.360 12.716 1.00 82.62 88 VAL A O 1
ATOM 671 N N . ASP A 1 89 ? 4.390 10.599 11.561 1.00 78.56 89 ASP A N 1
ATOM 672 C CA . ASP A 1 89 ? 5.581 10.246 12.350 1.00 78.56 89 ASP A CA 1
ATOM 673 C C . ASP A 1 89 ? 5.772 8.729 12.555 1.00 78.56 89 ASP A C 1
ATOM 675 O O . ASP A 1 89 ? 6.122 8.261 13.639 1.00 78.56 89 ASP A O 1
ATOM 679 N N . GLY A 1 90 ? 5.503 7.935 11.511 1.00 81.25 90 GLY A N 1
ATOM 680 C CA . GLY A 1 90 ? 5.636 6.474 11.564 1.00 81.25 90 GLY A CA 1
ATOM 681 C C . GLY A 1 90 ? 4.553 5.772 12.388 1.00 81.25 90 GLY A C 1
ATOM 682 O O . GLY A 1 90 ? 4.700 4.594 12.714 1.00 81.25 90 GLY A O 1
ATOM 683 N N . ARG A 1 91 ? 3.465 6.472 12.729 1.00 86.56 91 ARG A N 1
ATOM 684 C CA . ARG A 1 91 ? 2.315 5.923 13.449 1.00 86.56 91 ARG A CA 1
ATOM 685 C C . ARG A 1 91 ? 1.013 6.181 12.707 1.00 86.56 91 ARG A C 1
ATOM 687 O O . ARG A 1 91 ? 0.866 7.175 11.994 1.00 86.56 91 ARG A O 1
ATOM 694 N N . TRP A 1 92 ? 0.053 5.290 12.914 1.00 87.38 92 TRP A N 1
ATOM 695 C CA . TRP A 1 92 ? -1.314 5.468 12.446 1.00 87.38 92 TRP A CA 1
ATOM 696 C C . TRP A 1 92 ? -2.063 6.431 13.365 1.00 87.38 92 TRP A C 1
ATOM 698 O O . TRP A 1 92 ? -2.067 6.259 14.579 1.00 87.38 92 TRP A O 1
ATOM 708 N N . GLN A 1 93 ? -2.717 7.440 12.800 1.00 86.50 93 GLN A N 1
ATOM 709 C CA . GLN A 1 93 ? -3.568 8.372 13.541 1.00 86.50 93 GLN A CA 1
ATOM 710 C C . GLN A 1 93 ? -4.950 8.437 12.906 1.00 86.50 93 GLN A C 1
ATOM 712 O O . GLN A 1 93 ? -5.056 8.579 11.692 1.00 86.50 93 GLN A O 1
ATOM 717 N N . LEU A 1 94 ? -6.017 8.360 13.701 1.00 86.19 94 LEU A N 1
ATOM 718 C CA . LEU A 1 94 ? -7.380 8.471 13.173 1.00 86.19 94 LEU A CA 1
ATOM 719 C C . LEU A 1 94 ? -7.579 9.819 12.456 1.00 86.19 94 LEU A C 1
ATOM 721 O O . LEU A 1 94 ? -7.185 10.864 12.974 1.00 86.19 94 LEU A O 1
ATOM 725 N N . ALA A 1 95 ? -8.210 9.820 11.284 1.00 85.94 95 ALA A N 1
ATOM 726 C CA . ALA A 1 95 ? -8.438 11.035 10.514 1.00 85.94 95 ALA A CA 1
ATOM 727 C C . ALA A 1 95 ? -9.366 12.017 11.252 1.00 85.94 95 ALA A C 1
ATOM 729 O O . ALA A 1 95 ? -10.329 11.629 11.914 1.00 85.94 95 ALA A O 1
ATOM 730 N N . ALA A 1 96 ? -9.107 13.318 11.089 1.00 83.31 96 ALA A N 1
ATOM 731 C CA . ALA A 1 96 ? -9.801 14.380 11.826 1.00 83.31 96 ALA A CA 1
ATOM 732 C C . ALA A 1 96 ? -11.333 14.366 11.658 1.00 83.31 96 ALA A C 1
ATOM 734 O O . ALA A 1 96 ? -12.058 14.690 12.593 1.00 83.31 96 ALA A O 1
ATOM 735 N N . HIS A 1 97 ? -11.838 13.967 10.488 1.00 81.94 97 HIS A N 1
ATOM 736 C CA . HIS A 1 97 ? -13.279 13.897 10.244 1.00 81.94 97 HIS A CA 1
ATOM 737 C C . HIS A 1 97 ? -13.947 12.754 11.029 1.00 81.94 97 HIS A C 1
ATOM 739 O O . HIS A 1 97 ? -15.033 12.946 11.567 1.00 81.94 97 HIS A O 1
ATOM 745 N N . TRP A 1 98 ? -13.268 11.611 11.186 1.00 82.56 98 TRP A N 1
ATOM 746 C CA . TRP A 1 98 ? -13.719 10.520 12.055 1.00 82.56 98 TRP A CA 1
ATOM 747 C C . TRP A 1 98 ? -13.599 10.871 13.538 1.00 82.56 98 TRP A C 1
ATOM 749 O O . TRP A 1 98 ? -14.469 10.501 14.320 1.00 82.56 98 TRP A O 1
ATOM 759 N N . GLN A 1 99 ? -12.573 11.633 13.931 1.00 81.12 99 GLN A N 1
ATOM 760 C CA . GLN A 1 99 ? -12.469 12.160 15.296 1.00 81.12 99 GLN A CA 1
ATOM 761 C C . GLN A 1 99 ? -13.635 13.102 15.626 1.00 81.12 99 GLN A C 1
ATOM 763 O O . GLN A 1 99 ? -14.249 12.964 16.681 1.00 81.12 99 GLN A O 1
ATOM 768 N N . ALA A 1 100 ? -13.963 14.028 14.718 1.00 81.62 100 ALA A N 1
ATOM 769 C CA . ALA A 1 100 ? -15.091 14.942 14.880 1.00 81.62 100 ALA A CA 1
ATOM 770 C C . ALA A 1 100 ? -16.422 14.178 14.947 1.00 81.62 100 ALA A C 1
ATOM 772 O O . ALA A 1 100 ? -17.207 14.411 15.862 1.00 81.62 100 ALA A O 1
ATOM 773 N N . PHE A 1 101 ? -16.629 13.210 14.047 1.00 79.75 101 PHE A N 1
ATOM 774 C CA . PHE A 1 101 ? -17.810 12.344 14.054 1.00 79.75 101 PHE A CA 1
ATOM 775 C C . PHE A 1 101 ? -17.965 11.585 15.380 1.00 79.75 101 PHE A C 1
ATOM 777 O O . PHE A 1 101 ? -19.045 11.559 15.974 1.00 79.75 101 PHE A O 1
ATOM 784 N N . ALA A 1 102 ? -16.869 11.016 15.888 1.00 76.44 102 ALA A N 1
ATOM 785 C CA . ALA A 1 102 ? -16.897 10.260 17.130 1.00 76.44 102 ALA A CA 1
ATOM 786 C C . ALA A 1 102 ? -17.204 11.127 18.365 1.00 76.44 102 ALA A C 1
ATOM 788 O O . ALA A 1 102 ? -17.769 10.630 19.338 1.00 76.44 102 ALA A O 1
ATOM 789 N N . GLN A 1 103 ? -16.857 12.417 18.323 1.00 73.62 103 GLN A N 1
ATOM 790 C CA . GLN A 1 103 ? -17.154 13.383 19.384 1.00 73.62 103 GLN A CA 1
ATOM 791 C C . GLN A 1 103 ? -18.596 13.901 19.327 1.00 73.62 103 GLN A C 1
ATOM 793 O O . GLN A 1 103 ? -19.173 14.192 20.373 1.00 73.62 103 GLN A O 1
ATOM 798 N N . THR A 1 104 ? -19.187 14.017 18.133 1.00 75.00 104 THR A N 1
ATOM 799 C CA . THR A 1 104 ? -20.550 14.546 17.962 1.00 75.00 104 THR A CA 1
ATOM 800 C C . THR A 1 104 ? -21.644 13.568 18.376 1.00 75.00 104 THR A C 1
ATOM 802 O O . THR A 1 104 ? -22.719 14.003 18.778 1.00 75.00 104 THR A O 1
ATOM 805 N N . GLU A 1 105 ? -21.387 12.260 18.311 1.00 68.69 105 GLU A N 1
ATOM 806 C CA . GLU A 1 105 ? -22.390 11.240 18.623 1.00 68.69 105 GLU A CA 1
ATOM 807 C C . GLU A 1 105 ? -21.746 10.073 19.391 1.00 68.69 105 GLU A C 1
ATOM 809 O O . GLU A 1 105 ? -21.214 9.149 18.785 1.00 68.69 105 GLU A O 1
ATOM 814 N N . PRO A 1 106 ? -21.719 10.085 20.733 1.00 63.81 106 PRO A N 1
ATOM 815 C CA . PRO A 1 106 ? -20.983 9.094 21.517 1.00 63.81 106 PRO A CA 1
ATOM 816 C C . PRO A 1 106 ? -21.735 7.754 21.592 1.00 63.81 106 PRO A C 1
ATOM 818 O O . PRO A 1 106 ? -22.313 7.389 22.613 1.00 63.81 106 PRO A O 1
ATOM 821 N N . SER A 1 107 ? -21.725 7.000 20.494 1.00 68.38 107 SER A N 1
ATOM 822 C CA . SER A 1 107 ? -22.131 5.593 20.451 1.00 68.38 107 SER A CA 1
ATOM 823 C C . SER A 1 107 ? -20.965 4.669 20.838 1.00 68.38 107 SER A C 1
ATOM 825 O O . SER A 1 107 ? -19.796 5.066 20.819 1.00 68.38 107 SER A O 1
ATOM 827 N N . MET A 1 108 ? -21.263 3.410 21.176 1.00 61.03 108 MET A N 1
ATOM 828 C CA . MET A 1 108 ? -20.245 2.395 21.498 1.00 61.03 108 MET A CA 1
ATOM 829 C C . MET A 1 108 ? -19.226 2.232 20.355 1.00 61.03 108 MET A C 1
ATOM 831 O O . MET A 1 108 ? -18.021 2.194 20.597 1.00 61.03 108 MET A O 1
ATOM 835 N N . THR A 1 109 ? -19.707 2.272 19.109 1.00 65.12 109 THR A N 1
ATOM 836 C CA . THR A 1 109 ? -18.900 2.261 17.880 1.00 65.12 109 THR A CA 1
ATOM 837 C C . THR A 1 109 ? -17.957 3.462 17.794 1.00 65.12 109 THR A C 1
ATOM 839 O O . THR A 1 109 ? -16.787 3.319 17.455 1.00 65.12 109 THR A O 1
ATOM 842 N N . ASN A 1 110 ? -18.425 4.651 18.161 1.00 68.75 110 ASN A N 1
ATOM 843 C CA . ASN A 1 110 ? -17.624 5.873 18.088 1.00 68.75 110 ASN A CA 1
ATOM 844 C C . ASN A 1 110 ? -16.553 5.937 19.183 1.00 68.75 110 ASN A C 1
ATOM 846 O O . ASN A 1 110 ? -15.432 6.392 18.942 1.00 68.75 110 ASN A O 1
ATOM 850 N N . LYS A 1 111 ? -16.845 5.381 20.362 1.00 61.22 111 LYS A N 1
ATOM 851 C CA . LYS A 1 111 ? -15.842 5.183 21.414 1.00 61.22 111 LYS A CA 1
ATOM 852 C C . LYS A 1 111 ? -14.774 4.165 21.001 1.00 61.22 111 LYS A C 1
ATOM 854 O O . LYS A 1 111 ? -13.604 4.363 21.328 1.00 61.22 111 LYS A O 1
ATOM 859 N N . PHE A 1 112 ? -15.157 3.121 20.259 1.00 69.69 112 PHE A N 1
ATOM 860 C CA . PHE A 1 112 ? -14.207 2.181 19.666 1.00 69.69 112 PHE A CA 1
ATOM 861 C C . PHE A 1 112 ? -13.272 2.867 18.663 1.00 69.69 112 PHE A C 1
ATOM 863 O O . PHE A 1 112 ? -12.066 2.675 18.745 1.00 69.69 112 PHE A O 1
ATOM 870 N N . LEU A 1 113 ? -13.790 3.713 17.765 1.00 70.94 113 LEU A N 1
ATOM 871 C CA . LEU A 1 113 ? -12.964 4.429 16.784 1.00 70.94 113 LEU A CA 1
ATOM 872 C C . LEU A 1 113 ? -11.854 5.267 17.436 1.00 70.94 113 LEU A C 1
ATOM 874 O O . LEU A 1 113 ? -10.715 5.248 16.972 1.00 70.94 113 LEU A O 1
ATOM 878 N N . LEU A 1 114 ? -12.170 5.968 18.527 1.00 63.41 114 LEU A N 1
ATOM 879 C CA . LEU A 1 114 ? -11.211 6.814 19.248 1.00 63.41 114 LEU A CA 1
ATOM 880 C C . LEU A 1 114 ? -10.143 5.999 19.991 1.00 63.41 114 LEU A C 1
ATOM 882 O O . LEU A 1 114 ? -8.968 6.365 19.963 1.00 63.41 114 LEU A O 1
ATOM 886 N N . ASN A 1 115 ? -10.546 4.890 20.614 1.00 64.62 115 ASN A N 1
ATOM 887 C CA . ASN A 1 115 ? -9.681 4.032 21.432 1.00 64.62 115 ASN A CA 1
ATOM 888 C C . ASN A 1 115 ? -9.211 2.775 20.694 1.00 64.62 115 ASN A C 1
ATOM 890 O O . ASN A 1 115 ? -8.864 1.770 21.315 1.00 64.62 115 ASN A O 1
ATOM 894 N N . ASN A 1 116 ? -9.249 2.808 19.368 1.00 73.88 116 ASN A N 1
ATOM 895 C CA . ASN A 1 116 ? -8.906 1.663 18.554 1.00 73.88 116 ASN A CA 1
ATOM 896 C C . ASN A 1 116 ? -7.427 1.301 18.745 1.00 73.88 116 ASN A C 1
ATOM 898 O O . ASN A 1 116 ? -6.579 2.190 18.760 1.00 73.88 116 ASN A O 1
ATOM 902 N N . ALA A 1 117 ? -7.111 0.006 18.807 1.00 73.44 117 ALA A N 1
ATOM 903 C CA . ALA A 1 117 ? -5.740 -0.496 18.877 1.00 73.44 117 ALA A CA 1
ATOM 904 C C . ALA A 1 117 ? -4.850 -0.001 17.721 1.00 73.44 117 ALA A C 1
ATOM 906 O O . ALA A 1 117 ? -3.635 0.076 17.880 1.00 73.44 117 ALA A O 1
ATOM 907 N N . LEU A 1 118 ? -5.441 0.346 16.570 1.00 80.69 118 LEU A N 1
ATOM 908 C CA . LEU A 1 118 ? -4.709 0.916 15.440 1.00 80.69 118 LEU A CA 1
ATOM 909 C C . LEU A 1 118 ? -4.359 2.402 15.639 1.00 80.69 118 LEU A C 1
ATOM 911 O O . LEU A 1 118 ? -3.404 2.886 15.043 1.00 80.69 118 LEU A O 1
ATOM 915 N N . ASN A 1 119 ? -5.102 3.143 16.466 1.00 80.19 119 ASN A N 1
ATOM 916 C CA . ASN A 1 119 ? -4.842 4.561 16.710 1.00 80.19 119 ASN A CA 1
ATOM 917 C C . ASN A 1 119 ? -3.617 4.713 17.629 1.00 80.19 119 ASN A C 1
ATOM 919 O O . ASN A 1 119 ? -3.657 4.372 18.807 1.00 80.19 119 ASN A O 1
ATOM 923 N N . GLY A 1 120 ? -2.511 5.211 17.080 1.00 75.88 120 GLY A N 1
ATOM 924 C CA . GLY A 1 120 ? -1.205 5.291 17.736 1.00 75.88 120 GLY A CA 1
ATOM 925 C C . GLY A 1 120 ? -0.295 4.081 17.494 1.00 75.88 120 GLY A C 1
ATOM 926 O O . GLY A 1 120 ? 0.845 4.090 17.964 1.00 75.88 120 GLY A O 1
ATOM 927 N N . ALA A 1 121 ? -0.752 3.066 16.750 1.00 82.50 121 ALA A N 1
ATOM 928 C CA . ALA A 1 121 ? 0.063 1.905 16.401 1.00 82.50 121 ALA A CA 1
ATOM 929 C C . ALA A 1 121 ? 1.219 2.283 15.460 1.00 82.50 121 ALA A C 1
ATOM 931 O O . ALA A 1 121 ? 1.082 3.168 14.613 1.00 82.50 121 ALA A O 1
ATOM 932 N N . SER A 1 122 ? 2.351 1.588 15.598 1.00 82.00 122 SER A N 1
ATOM 933 C CA . SER A 1 122 ? 3.499 1.714 14.692 1.00 82.00 122 SER A CA 1
ATOM 934 C C . SER A 1 122 ? 3.150 1.214 13.288 1.00 82.00 122 SER A C 1
ATOM 936 O O . SER A 1 122 ? 2.436 0.220 13.127 1.00 82.00 122 SER A O 1
ATOM 938 N N . ILE A 1 123 ? 3.666 1.898 12.268 1.00 84.31 123 ILE A N 1
ATOM 939 C CA . ILE A 1 123 ? 3.566 1.468 10.874 1.00 84.31 123 ILE A CA 1
ATOM 940 C C . ILE A 1 123 ? 4.634 0.394 10.627 1.00 84.31 123 ILE A C 1
ATOM 942 O O . ILE A 1 123 ? 5.774 0.701 10.295 1.00 84.31 123 ILE A O 1
ATOM 946 N N . ASP A 1 124 ? 4.243 -0.871 10.768 1.00 79.69 124 ASP A N 1
ATOM 947 C CA . ASP A 1 124 ? 5.088 -2.055 10.516 1.00 79.69 124 ASP A CA 1
ATOM 948 C C . ASP A 1 124 ? 5.191 -2.425 9.015 1.00 79.69 124 ASP A C 1
ATOM 950 O O . ASP A 1 124 ? 5.516 -3.555 8.671 1.00 79.69 124 ASP A O 1
ATOM 954 N N . LEU A 1 125 ? 4.911 -1.486 8.103 1.00 81.50 125 LEU A N 1
ATOM 955 C CA . LEU A 1 125 ? 4.979 -1.728 6.657 1.00 81.50 125 LEU A CA 1
ATOM 956 C C . LEU A 1 125 ? 6.434 -1.920 6.177 1.00 81.50 125 LEU A C 1
ATOM 958 O O . LEU A 1 125 ? 7.359 -1.340 6.758 1.00 81.50 125 LEU A O 1
ATOM 962 N N . PRO A 1 126 ? 6.656 -2.621 5.046 1.00 80.31 126 PRO A N 1
ATOM 963 C CA . PRO A 1 126 ? 7.971 -2.705 4.410 1.00 80.31 126 PRO A CA 1
ATOM 964 C C . PRO A 1 126 ? 8.564 -1.313 4.169 1.00 80.31 126 PRO A C 1
ATOM 966 O O . PRO A 1 126 ? 7.854 -0.409 3.728 1.00 80.31 126 PRO A O 1
ATOM 969 N N . THR A 1 127 ? 9.865 -1.122 4.415 1.00 76.00 127 THR A N 1
ATOM 970 C CA . THR A 1 127 ? 10.506 0.211 4.442 1.00 76.00 127 THR A CA 1
ATOM 971 C C . THR A 1 127 ? 10.275 1.027 3.164 1.00 76.00 127 THR A C 1
ATOM 973 O O . THR A 1 127 ? 10.021 2.228 3.244 1.00 76.00 127 THR A O 1
ATOM 976 N N . ASN A 1 128 ? 10.275 0.373 1.997 1.00 75.19 128 ASN A N 1
ATOM 977 C CA . ASN A 1 128 ? 10.011 1.007 0.697 1.00 75.19 128 ASN A CA 1
ATOM 978 C C . ASN A 1 128 ? 8.588 1.580 0.578 1.00 75.19 128 ASN A C 1
ATOM 980 O O . ASN A 1 128 ? 8.355 2.543 -0.148 1.00 75.19 128 ASN A O 1
ATOM 984 N N . ILE A 1 129 ? 7.627 0.970 1.272 1.00 78.44 129 ILE A N 1
ATOM 985 C CA . ILE A 1 129 ? 6.215 1.358 1.263 1.00 78.44 129 ILE A CA 1
ATOM 986 C C . ILE A 1 129 ? 5.946 2.347 2.397 1.00 78.44 129 ILE A C 1
ATOM 988 O O . ILE A 1 129 ? 5.305 3.373 2.177 1.00 78.44 129 ILE A O 1
ATOM 992 N N . ALA A 1 130 ? 6.485 2.078 3.589 1.00 78.19 130 ALA A N 1
ATOM 993 C CA . ALA A 1 130 ? 6.294 2.882 4.793 1.00 78.19 130 ALA A CA 1
ATOM 994 C C . ALA A 1 130 ? 6.703 4.351 4.596 1.00 78.19 130 ALA A C 1
ATOM 996 O O . ALA A 1 130 ? 5.978 5.250 5.011 1.00 78.19 130 ALA A O 1
ATOM 997 N N . GLN A 1 131 ? 7.817 4.609 3.898 1.00 76.19 131 GLN A N 1
ATOM 998 C CA . GLN A 1 131 ? 8.309 5.969 3.621 1.00 76.19 131 GLN A CA 1
ATOM 999 C C . GLN A 1 131 ? 7.395 6.789 2.699 1.00 76.19 131 GLN A C 1
ATOM 1001 O O . GLN A 1 131 ? 7.509 8.014 2.628 1.00 76.19 131 GLN A O 1
ATOM 1006 N N . HIS A 1 132 ? 6.506 6.125 1.964 1.00 80.75 132 HIS A N 1
ATOM 1007 C CA . HIS A 1 132 ? 5.601 6.755 1.008 1.00 80.75 132 HIS A CA 1
ATOM 1008 C C . HIS A 1 132 ? 4.125 6.533 1.345 1.00 80.75 132 HIS A C 1
ATOM 1010 O O . HIS A 1 132 ? 3.258 6.956 0.574 1.00 80.75 132 HIS A O 1
ATOM 1016 N N . ALA A 1 133 ? 3.837 5.889 2.477 1.00 84.50 133 ALA A N 1
ATOM 1017 C CA . ALA A 1 133 ? 2.495 5.700 2.993 1.00 84.50 133 ALA A CA 1
ATOM 1018 C C . ALA A 1 133 ? 1.909 7.051 3.414 1.00 84.50 133 ALA A C 1
ATOM 1020 O O . ALA A 1 133 ? 2.552 7.845 4.094 1.00 84.50 133 ALA A O 1
ATOM 1021 N N . LEU A 1 134 ? 0.680 7.313 2.980 1.00 86.12 134 LEU A N 1
ATOM 1022 C CA . LEU A 1 134 ? -0.029 8.558 3.257 1.00 86.12 134 LEU A CA 1
ATOM 1023 C C . LEU A 1 134 ? -1.184 8.332 4.230 1.00 86.12 134 LEU A C 1
ATOM 1025 O O . LEU A 1 134 ? -1.399 9.110 5.159 1.00 86.12 134 LEU A O 1
ATOM 1029 N N . GLY A 1 135 ? -1.929 7.253 4.023 1.00 87.25 135 GLY A N 1
ATOM 1030 C CA . GLY A 1 135 ? -3.081 6.934 4.846 1.00 87.25 135 GLY A CA 1
ATOM 1031 C C . GLY A 1 135 ? -3.643 5.564 4.529 1.00 87.25 135 GLY A C 1
ATOM 1032 O O . GLY A 1 135 ? -3.261 4.925 3.553 1.00 87.25 135 GLY A O 1
ATOM 1033 N N . LEU A 1 136 ? -4.566 5.121 5.361 1.00 89.56 136 LEU A N 1
ATOM 1034 C CA . LEU A 1 136 ? -5.215 3.828 5.276 1.00 89.56 136 LEU A CA 1
ATOM 1035 C C . LEU A 1 136 ? -6.713 4.038 5.472 1.00 89.56 136 LEU A C 1
ATOM 1037 O O . LEU A 1 136 ? -7.118 4.756 6.374 1.00 89.56 136 LEU A O 1
ATOM 1041 N N . SER A 1 137 ? -7.530 3.447 4.614 1.00 89.19 137 SER A N 1
ATOM 1042 C CA . SER A 1 137 ? -8.986 3.522 4.695 1.00 89.19 137 SER A CA 1
ATOM 1043 C C . SER A 1 137 ? -9.559 2.136 4.876 1.00 89.19 137 SER A C 1
ATOM 1045 O O . SER A 1 137 ? -9.115 1.182 4.237 1.00 89.19 137 SER A O 1
ATOM 1047 N N . VAL A 1 138 ? -10.532 2.029 5.765 1.00 88.88 138 VAL A N 1
ATOM 1048 C CA . VAL A 1 138 ? -11.193 0.786 6.125 1.00 88.88 138 VAL A CA 1
ATOM 1049 C C . VAL A 1 138 ? -12.684 1.002 5.973 1.00 88.88 138 VAL A C 1
ATOM 1051 O O . VAL A 1 138 ? -13.236 1.969 6.495 1.00 88.88 138 VAL A O 1
ATOM 1054 N N . GLN A 1 139 ? -13.350 0.099 5.262 1.00 86.50 139 GLN A N 1
ATOM 1055 C CA . GLN A 1 139 ? -14.791 0.152 5.092 1.00 86.50 139 GLN A CA 1
ATOM 1056 C C . GLN A 1 139 ? -15.366 -1.243 4.860 1.00 86.50 139 GLN A C 1
ATOM 1058 O O . GLN A 1 139 ? -15.006 -1.918 3.897 1.00 86.50 139 GLN A O 1
ATOM 1063 N N . ALA A 1 140 ? -16.323 -1.643 5.701 1.00 83.38 140 ALA A N 1
ATOM 1064 C CA . ALA A 1 140 ? -17.049 -2.907 5.598 1.00 83.38 140 ALA A CA 1
ATOM 1065 C C . ALA A 1 140 ? -16.118 -4.131 5.562 1.00 83.38 140 ALA A C 1
ATOM 1067 O O . ALA A 1 140 ? -15.722 -4.613 6.604 1.00 83.38 140 ALA A O 1
ATOM 1068 N N . ASN A 1 141 ? -15.757 -4.656 4.400 1.00 87.19 141 ASN A N 1
ATOM 1069 C CA . ASN A 1 141 ? -14.874 -5.819 4.253 1.00 87.19 141 ASN A CA 1
ATOM 1070 C C . ASN A 1 141 ? -13.607 -5.494 3.450 1.00 87.19 141 ASN A C 1
ATOM 1072 O O . ASN A 1 141 ? -12.946 -6.386 2.919 1.00 87.19 141 ASN A O 1
ATOM 1076 N N . PHE A 1 142 ? -13.295 -4.210 3.316 1.00 87.75 142 PHE A N 1
ATOM 1077 C CA . PHE A 1 142 ? -12.234 -3.716 2.462 1.00 87.75 142 PHE A CA 1
ATOM 1078 C C . PHE A 1 142 ? -11.302 -2.803 3.248 1.00 87.75 142 PHE A C 1
ATOM 1080 O O . PHE A 1 142 ? -11.744 -1.882 3.935 1.00 87.75 142 PHE A O 1
ATOM 1087 N N . ILE A 1 143 ? -10.003 -3.056 3.118 1.00 89.50 143 ILE A N 1
ATOM 1088 C CA . ILE A 1 143 ? -8.943 -2.209 3.656 1.00 89.50 143 ILE A CA 1
ATOM 1089 C C . ILE A 1 143 ? -8.064 -1.738 2.503 1.00 89.50 143 ILE A C 1
ATOM 1091 O O . ILE A 1 143 ? -7.675 -2.530 1.648 1.00 89.50 143 ILE A O 1
ATOM 1095 N N . ALA A 1 144 ? -7.767 -0.447 2.448 1.00 90.75 144 ALA A N 1
ATOM 1096 C CA . ALA A 1 144 ? -7.005 0.160 1.371 1.00 90.75 144 ALA A CA 1
ATOM 1097 C C . ALA A 1 144 ? -5.892 1.050 1.904 1.00 90.75 144 ALA A C 1
ATOM 1099 O O . ALA A 1 144 ? -6.145 2.000 2.640 1.00 90.75 144 ALA A O 1
ATOM 1100 N N . LEU A 1 145 ? -4.666 0.779 1.464 1.00 91.69 145 LEU A N 1
ATOM 1101 C CA . LEU A 1 145 ? -3.522 1.644 1.712 1.00 91.69 145 LEU A CA 1
ATOM 1102 C C . LEU A 1 145 ? -3.393 2.676 0.589 1.00 91.69 145 LEU A C 1
ATOM 1104 O O . LEU A 1 145 ? -3.344 2.319 -0.589 1.00 91.69 145 LEU A O 1
ATOM 1108 N N . TYR A 1 146 ? -3.276 3.944 0.964 1.00 89.75 146 TYR A N 1
ATOM 1109 C CA . TYR A 1 146 ? -2.910 5.043 0.083 1.00 89.75 146 TYR A CA 1
ATOM 1110 C C . TYR A 1 146 ? -1.433 5.361 0.253 1.00 89.75 146 TYR A C 1
ATOM 1112 O O . TYR A 1 146 ? -0.975 5.695 1.347 1.00 89.75 146 TYR A O 1
ATOM 1120 N N . TRP A 1 147 ? -0.685 5.287 -0.840 1.00 87.44 147 TRP A N 1
ATOM 1121 C CA . TRP A 1 147 ? 0.744 5.571 -0.849 1.00 87.44 147 TRP A CA 1
ATOM 1122 C C . TRP A 1 147 ? 1.189 6.113 -2.205 1.00 87.44 147 TRP A C 1
ATOM 1124 O O . TRP A 1 147 ? 0.479 6.016 -3.212 1.00 87.44 147 TRP A O 1
ATOM 1134 N N . ARG A 1 148 ? 2.365 6.739 -2.236 1.00 82.12 148 ARG A N 1
ATOM 1135 C CA . ARG A 1 148 ? 2.944 7.276 -3.472 1.00 82.12 148 ARG A CA 1
ATOM 1136 C C . ARG A 1 148 ? 3.900 6.254 -4.069 1.00 82.12 148 ARG A C 1
ATOM 1138 O O . ARG A 1 148 ? 4.913 5.920 -3.468 1.00 82.12 148 ARG A O 1
ATOM 1145 N N . GLU A 1 149 ? 3.602 5.800 -5.283 1.00 74.69 149 GLU A N 1
ATOM 1146 C CA . GLU A 1 149 ? 4.484 4.901 -6.031 1.00 74.69 149 GLU A CA 1
ATOM 1147 C C . GLU A 1 149 ? 5.723 5.674 -6.524 1.00 74.69 149 GLU A C 1
ATOM 1149 O O . GLU A 1 149 ? 5.782 6.177 -7.656 1.00 74.69 149 GLU A O 1
ATOM 1154 N N . ASN A 1 150 ? 6.731 5.794 -5.660 1.00 69.12 150 ASN A N 1
ATOM 1155 C CA . ASN A 1 150 ? 8.047 6.273 -6.050 1.00 69.12 150 ASN A CA 1
ATOM 1156 C C . ASN A 1 150 ? 8.949 5.072 -6.341 1.00 69.12 150 ASN A C 1
ATOM 1158 O O . ASN A 1 150 ? 9.554 4.486 -5.451 1.00 69.12 150 ASN A O 1
ATOM 1162 N N . LEU A 1 151 ? 8.957 4.644 -7.602 1.00 63.78 151 LEU A N 1
ATOM 1163 C CA . LEU A 1 151 ? 9.773 3.520 -8.043 1.00 63.78 151 LEU A CA 1
ATOM 1164 C C . LEU A 1 151 ? 11.091 4.051 -8.594 1.00 63.78 151 LEU A C 1
ATOM 1166 O O . LEU A 1 151 ? 11.120 4.629 -9.683 1.00 63.78 151 LEU A O 1
ATOM 1170 N N . ASP A 1 152 ? 12.174 3.800 -7.866 1.00 59.16 152 ASP A N 1
ATOM 1171 C CA . ASP A 1 152 ? 13.519 3.948 -8.408 1.00 59.16 152 ASP A CA 1
ATOM 1172 C C . ASP A 1 152 ? 13.757 2.896 -9.498 1.00 59.16 152 ASP A C 1
ATOM 1174 O O . ASP A 1 152 ? 13.358 1.735 -9.382 1.00 59.16 152 ASP A O 1
ATOM 1178 N N . ALA A 1 153 ? 14.419 3.293 -10.583 1.00 52.12 153 ALA A N 1
ATOM 1179 C CA . ALA A 1 153 ? 14.492 2.519 -11.823 1.00 52.12 153 ALA A CA 1
ATOM 1180 C C . ALA A 1 153 ? 15.374 1.246 -11.765 1.00 52.12 153 ALA A C 1
ATOM 1182 O O . ALA A 1 153 ? 15.642 0.653 -12.809 1.00 52.12 153 ALA A O 1
ATOM 1183 N N . SER A 1 154 ? 15.823 0.794 -10.590 1.00 55.59 154 SER A N 1
ATOM 1184 C CA . SER A 1 154 ? 16.798 -0.302 -10.468 1.00 55.59 154 SER A CA 1
ATOM 1185 C C . SER A 1 154 ? 16.173 -1.697 -10.681 1.00 55.59 154 SER A C 1
ATOM 1187 O O . SER A 1 154 ? 15.163 -1.998 -10.049 1.00 55.59 154 SER A O 1
ATOM 1189 N N . PRO A 1 155 ? 16.749 -2.584 -11.518 1.00 52.31 155 PRO A N 1
ATOM 1190 C CA . PRO A 1 155 ? 16.191 -3.904 -11.852 1.00 52.31 155 PRO A CA 1
ATOM 1191 C C . PRO A 1 155 ? 16.327 -4.971 -10.750 1.00 52.31 155 PRO A C 1
ATOM 1193 O O . PRO A 1 155 ? 15.544 -5.917 -10.737 1.00 52.31 155 PRO A O 1
ATOM 1196 N N . ALA A 1 156 ? 17.239 -4.807 -9.782 1.00 52.56 156 ALA A N 1
ATOM 1197 C CA . ALA A 1 156 ? 17.425 -5.728 -8.646 1.00 52.56 156 ALA A CA 1
ATOM 1198 C C . ALA A 1 156 ? 16.256 -5.723 -7.631 1.00 52.56 156 ALA A C 1
ATOM 1200 O O . ALA A 1 156 ? 16.334 -6.332 -6.572 1.00 52.56 156 ALA A O 1
ATOM 1201 N N . THR A 1 157 ? 15.176 -5.005 -7.938 1.00 62.19 157 THR A N 1
ATOM 1202 C CA . THR A 1 157 ? 14.074 -4.717 -7.020 1.00 62.19 157 THR A CA 1
ATOM 1203 C C . THR A 1 157 ? 12.822 -5.550 -7.273 1.00 62.19 157 THR A C 1
ATOM 1205 O O . THR A 1 157 ? 11.912 -5.469 -6.467 1.00 62.19 157 THR A O 1
ATOM 1208 N N . LEU A 1 158 ? 12.702 -6.332 -8.354 1.00 63.53 158 LEU A N 1
ATOM 1209 C CA . LEU A 1 158 ? 11.420 -6.987 -8.681 1.00 63.53 158 LEU A CA 1
ATOM 1210 C C . LEU A 1 158 ? 11.036 -8.117 -7.713 1.00 63.53 158 LEU A C 1
ATOM 1212 O O . LEU A 1 158 ? 9.881 -8.180 -7.285 1.00 63.53 158 LEU A O 1
ATOM 1216 N N . GLU A 1 159 ? 11.981 -8.983 -7.342 1.00 70.06 159 GLU A N 1
ATOM 1217 C CA . GLU A 1 159 ? 11.740 -10.026 -6.334 1.00 70.06 159 GLU A CA 1
ATOM 1218 C C . GLU A 1 159 ? 11.502 -9.402 -4.957 1.00 70.06 159 GLU A C 1
ATOM 1220 O O . GLU A 1 159 ? 10.507 -9.712 -4.306 1.00 70.06 159 GLU A O 1
ATOM 1225 N N . THR A 1 160 ? 12.331 -8.426 -4.575 1.00 77.62 160 THR A N 1
ATOM 1226 C CA . THR A 1 160 ? 12.151 -7.631 -3.353 1.00 77.62 160 THR A CA 1
ATOM 1227 C C . THR A 1 160 ? 10.774 -6.970 -3.310 1.00 77.62 160 THR A C 1
ATOM 1229 O O . THR A 1 160 ? 10.068 -7.109 -2.326 1.00 77.62 160 THR A O 1
ATOM 1232 N N . ARG A 1 161 ? 10.321 -6.352 -4.407 1.00 76.88 161 ARG A N 1
ATOM 1233 C CA . ARG A 1 161 ? 8.990 -5.728 -4.526 1.00 76.88 161 ARG A CA 1
ATOM 1234 C C . ARG A 1 161 ? 7.865 -6.747 -4.416 1.00 76.88 161 ARG A C 1
ATOM 1236 O O . ARG A 1 161 ? 6.812 -6.437 -3.876 1.00 76.88 161 ARG A O 1
ATOM 1243 N N . THR A 1 162 ? 8.059 -7.948 -4.951 1.00 81.00 162 THR A N 1
ATOM 1244 C CA . THR A 1 162 ? 7.063 -9.018 -4.828 1.00 81.00 162 THR A CA 1
ATOM 1245 C C . THR A 1 162 ? 6.938 -9.449 -3.370 1.00 81.00 162 THR A C 1
ATOM 1247 O O . THR A 1 162 ? 5.823 -9.547 -2.865 1.00 81.00 162 THR A O 1
ATOM 1250 N N . ASN A 1 163 ? 8.066 -9.617 -2.677 1.00 84.75 163 ASN A N 1
ATOM 1251 C CA . ASN A 1 163 ? 8.090 -9.916 -1.247 1.00 84.75 163 ASN A CA 1
ATOM 1252 C C . ASN A 1 163 ? 7.484 -8.775 -0.417 1.00 84.75 163 ASN A C 1
ATOM 1254 O O . ASN A 1 163 ? 6.657 -9.048 0.450 1.00 84.75 163 ASN A O 1
ATOM 1258 N N . ASP A 1 164 ? 7.793 -7.516 -0.741 1.00 84.44 164 ASP A N 1
ATOM 1259 C CA . ASP A 1 164 ? 7.204 -6.333 -0.103 1.00 84.44 164 ASP A CA 1
ATOM 1260 C C . ASP A 1 164 ? 5.673 -6.314 -0.280 1.00 84.44 164 ASP A C 1
ATOM 1262 O O . ASP A 1 164 ? 4.943 -6.021 0.660 1.00 84.44 164 ASP A O 1
ATOM 1266 N N . LEU A 1 165 ? 5.152 -6.671 -1.462 1.00 85.31 165 LEU A N 1
ATOM 1267 C CA . LEU A 1 165 ? 3.705 -6.754 -1.712 1.00 85.31 165 LEU A CA 1
ATOM 1268 C C . LEU A 1 165 ? 3.035 -7.914 -0.955 1.00 85.31 165 LEU A C 1
ATOM 1270 O O . LEU A 1 165 ? 1.887 -7.785 -0.524 1.00 85.31 165 LEU A O 1
ATOM 1274 N N . ILE A 1 166 ? 3.727 -9.043 -0.791 1.00 87.69 166 ILE A N 1
ATOM 1275 C CA . ILE A 1 166 ? 3.244 -10.176 0.015 1.00 87.69 166 ILE A CA 1
ATOM 1276 C C . ILE A 1 166 ? 3.200 -9.791 1.501 1.00 87.69 166 ILE A C 1
ATOM 1278 O O . ILE A 1 166 ? 2.203 -10.064 2.176 1.00 87.69 166 ILE A O 1
ATOM 1282 N N . GLN A 1 167 ? 4.244 -9.123 1.998 1.00 88.19 167 GLN A N 1
ATOM 1283 C CA . GLN A 1 167 ? 4.287 -8.594 3.362 1.00 88.19 167 GLN A CA 1
ATOM 1284 C C . GLN A 1 167 ? 3.185 -7.558 3.576 1.00 88.19 167 GLN A C 1
ATOM 1286 O O . GLN A 1 167 ? 2.375 -7.730 4.479 1.00 88.19 167 GLN A O 1
ATOM 1291 N N . LEU A 1 168 ? 3.039 -6.596 2.658 1.00 88.19 168 LEU A N 1
ATOM 1292 C CA . LEU A 1 168 ? 1.961 -5.606 2.677 1.00 88.19 168 LEU A CA 1
ATOM 1293 C C . LEU A 1 168 ? 0.585 -6.262 2.822 1.00 88.19 168 LEU A C 1
ATOM 1295 O O . LEU A 1 168 ? -0.226 -5.822 3.631 1.00 88.19 168 LEU A O 1
ATOM 1299 N N . LYS A 1 169 ? 0.294 -7.308 2.039 1.00 89.06 169 LYS A N 1
ATOM 1300 C CA . LYS A 1 169 ? -0.986 -8.018 2.152 1.00 89.06 169 LYS A CA 1
ATOM 1301 C C . LYS A 1 169 ? -1.163 -8.635 3.541 1.00 89.06 169 LYS A C 1
ATOM 1303 O O . LYS A 1 169 ? -2.237 -8.501 4.120 1.00 89.06 169 LYS A O 1
ATOM 1308 N N . THR A 1 170 ? -0.124 -9.289 4.056 1.00 89.62 170 THR A N 1
ATOM 1309 C CA . THR A 1 170 ? -0.126 -9.896 5.397 1.00 89.62 170 THR A CA 1
ATOM 1310 C C . THR A 1 170 ? -0.382 -8.844 6.479 1.00 89.62 170 THR A C 1
ATOM 1312 O O . THR A 1 170 ? -1.212 -9.055 7.361 1.00 89.62 170 THR A O 1
ATOM 1315 N N . ASP A 1 171 ? 0.255 -7.678 6.377 1.00 88.88 171 ASP A N 1
ATOM 1316 C CA . ASP A 1 171 ? 0.087 -6.582 7.333 1.00 88.88 171 ASP A CA 1
ATOM 1317 C C . ASP A 1 171 ? -1.316 -5.973 7.265 1.00 88.88 171 ASP A C 1
ATOM 1319 O O . ASP A 1 171 ? -1.931 -5.722 8.299 1.00 88.88 171 ASP A O 1
ATOM 1323 N N . LEU A 1 172 ? -1.872 -5.798 6.060 1.00 87.25 172 LEU A N 1
ATOM 1324 C CA . LEU A 1 172 ? -3.250 -5.330 5.880 1.00 87.25 172 LEU A CA 1
ATOM 1325 C C . LEU A 1 172 ? -4.272 -6.303 6.480 1.00 87.25 172 LEU A C 1
ATOM 1327 O O . LEU A 1 172 ? -5.246 -5.863 7.091 1.00 87.25 172 LEU A O 1
ATOM 1331 N N . GLN A 1 173 ? -4.047 -7.611 6.340 1.00 88.69 173 GLN A N 1
ATOM 1332 C CA . GLN A 1 173 ? -4.878 -8.631 6.984 1.00 88.69 173 GLN A CA 1
ATOM 1333 C C . GLN A 1 173 ? -4.758 -8.554 8.509 1.00 88.69 173 GLN A C 1
ATOM 1335 O O . GLN A 1 173 ? -5.773 -8.457 9.192 1.00 88.69 173 GLN A O 1
ATOM 1340 N N . ARG A 1 174 ? -3.534 -8.463 9.042 1.00 87.81 174 ARG A N 1
ATOM 1341 C CA . ARG A 1 174 ? -3.291 -8.289 10.481 1.00 87.81 174 ARG A CA 1
ATOM 1342 C C . ARG A 1 174 ? -3.973 -7.034 11.034 1.00 87.81 174 ARG A C 1
ATOM 1344 O O . ARG A 1 174 ? -4.562 -7.084 12.111 1.00 87.81 174 ARG A O 1
ATOM 1351 N N . TYR A 1 175 ? -3.909 -5.907 10.325 1.00 86.81 175 TYR A N 1
ATOM 1352 C CA . TYR A 1 175 ? -4.589 -4.676 10.735 1.00 86.81 175 TYR A CA 1
ATOM 1353 C C . TYR A 1 175 ? -6.100 -4.846 10.767 1.00 86.81 175 TYR A C 1
ATOM 1355 O O . TYR A 1 175 ? -6.746 -4.407 11.714 1.00 86.81 175 TYR A O 1
ATOM 1363 N N . ALA A 1 176 ? -6.670 -5.517 9.777 1.00 85.50 176 ALA A N 1
ATOM 1364 C CA . ALA A 1 176 ? -8.090 -5.798 9.783 1.00 85.50 176 ALA A CA 1
ATOM 1365 C C . ALA A 1 176 ? -8.512 -6.754 10.901 1.00 85.50 176 ALA A C 1
ATOM 1367 O O . ALA A 1 176 ? -9.548 -6.516 11.511 1.00 85.50 176 ALA A O 1
ATOM 1368 N N . ASP A 1 177 ? -7.711 -7.768 11.228 1.00 85.81 177 ASP A N 1
ATOM 1369 C CA . ASP A 1 177 ? -7.991 -8.657 12.359 1.00 85.81 177 ASP A CA 1
ATOM 1370 C C . ASP A 1 177 ? -7.994 -7.884 13.685 1.00 85.81 177 ASP A C 1
ATOM 1372 O O . ASP A 1 177 ? -8.873 -8.082 14.524 1.00 85.81 177 ASP A O 1
ATOM 1376 N N . LEU A 1 178 ? -7.062 -6.940 13.865 1.00 82.88 178 LEU A N 1
ATOM 1377 C CA . LEU A 1 178 ? -7.047 -6.046 15.031 1.00 82.88 178 LEU A CA 1
ATOM 1378 C C . LEU A 1 178 ? -8.305 -5.171 15.099 1.00 82.88 178 LEU A C 1
ATOM 1380 O O . LEU A 1 178 ? -8.886 -4.999 16.171 1.00 82.88 178 LEU A O 1
ATOM 1384 N N . LEU A 1 179 ? -8.740 -4.635 13.957 1.00 82.00 179 LEU A N 1
ATOM 1385 C CA . LEU A 1 179 ? -9.943 -3.809 13.861 1.00 82.00 179 LEU A CA 1
ATOM 1386 C C . LEU A 1 179 ? -11.224 -4.620 14.079 1.00 82.00 179 LEU A C 1
ATOM 1388 O O . LEU A 1 179 ? -12.163 -4.114 14.688 1.00 82.00 179 LEU A O 1
ATOM 1392 N N . HIS A 1 180 ? -11.265 -5.860 13.597 1.00 79.69 180 HIS A N 1
ATOM 1393 C CA . HIS A 1 180 ? -12.402 -6.756 13.754 1.00 79.69 180 HIS A CA 1
ATOM 1394 C C . HIS A 1 180 ? -12.551 -7.210 15.207 1.00 79.69 180 HI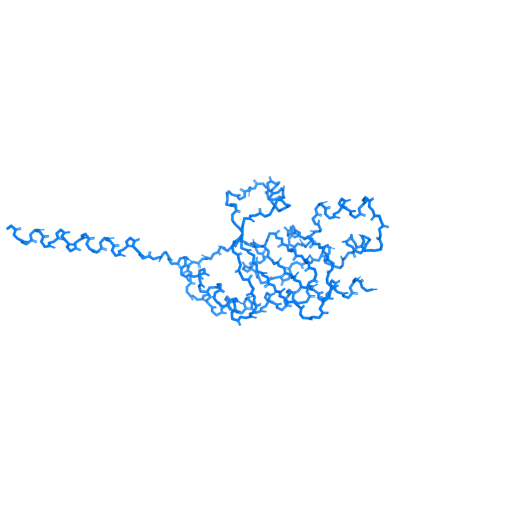S A C 1
ATOM 1396 O O . HIS A 1 180 ? -13.628 -7.068 15.777 1.00 79.69 180 HIS A O 1
ATOM 1402 N N . ASN A 1 181 ? -11.461 -7.667 15.831 1.00 74.31 181 ASN A N 1
ATOM 1403 C CA . ASN A 1 181 ? -11.459 -8.111 17.226 1.00 74.31 181 ASN A CA 1
ATOM 1404 C C . ASN A 1 181 ? -11.750 -6.979 18.213 1.00 74.31 181 ASN A C 1
ATOM 1406 O O . ASN A 1 181 ? -12.275 -7.231 19.289 1.00 74.31 181 ASN A O 1
ATOM 1410 N N . GLY A 1 182 ? -11.391 -5.741 17.870 1.00 64.12 182 GLY A N 1
ATOM 1411 C CA . GLY A 1 182 ? -11.690 -4.590 18.711 1.00 64.12 182 GLY A CA 1
ATOM 1412 C C . GLY A 1 182 ? -13.134 -4.083 18.593 1.00 64.12 182 GLY A C 1
ATOM 1413 O O . GLY A 1 182 ? -13.612 -3.414 19.505 1.00 64.12 182 GLY A O 1
ATOM 1414 N N . ALA A 1 183 ? -13.816 -4.368 17.478 1.00 56.06 183 ALA A N 1
ATOM 1415 C CA . ALA A 1 183 ? -15.181 -3.907 17.220 1.00 56.06 183 ALA A CA 1
ATOM 1416 C C . ALA A 1 183 ? -16.271 -4.797 17.856 1.00 56.06 183 ALA A C 1
ATOM 1418 O O . ALA A 1 183 ? -17.445 -4.417 17.816 1.00 56.06 183 ALA A O 1
ATOM 1419 N N . ILE A 1 184 ? -15.890 -5.963 18.396 1.00 45.03 184 ILE A N 1
ATOM 1420 C CA . ILE A 1 184 ? -16.741 -6.929 19.117 1.00 45.03 184 ILE A CA 1
ATOM 1421 C C . ILE A 1 184 ? -16.627 -6.671 20.621 1.00 45.03 184 ILE A C 1
ATOM 1423 O O . ILE A 1 184 ? -17.682 -6.693 21.293 1.00 45.03 184 ILE A O 1
#

Secondary structure (DSSP, 8-state):
-HHHHHHHHHHHHHHHHHHTS--HHHHHHHHHHHHHHHHTEEEEEEEPPHHHHHHHTTSSS--S--EEEEEEEE-TT--EEEEEEEEETTEEEE-HHHHHHHHHS--HHHHHHHT-TTTT-B--S-HHHHTTEEEEEEEETEEEEEE-------GGGHHHHHHHHHHHHHHHHHHHHHHHHH--

pLDDT: mean 79.64, std 9.84, range [45.03, 93.94]